Protein AF-A0A2V6PJ12-F1 (afdb_monomer)

pLDDT: mean 79.49, std 18.68, range [36.56, 96.94]

Sequence (134 aa):
MRRIARTAQVRLIIVVAAGACISTSRAGAASGLEKIEHIVVIYAENRSFDHLYGLFPGANGIARATIEQKTQVDHDGKPFRALPPVWKPGTREPDPRFPRELANGPFRLDAPPINLTPSMQIRNLVHRYYQNRE

Solvent-accessible surface area (backbone atoms only — not comparable to full-atom values): 9524 Å² total; per-residue (Å²): 135,91,82,87,89,86,83,88,79,85,82,85,78,85,79,82,79,77,77,76,82,75,77,74,76,73,75,69,75,72,83,61,73,82,68,60,91,74,87,85,85,84,85,72,78,98,60,52,68,55,78,80,39,14,83,43,91,90,49,95,19,62,87,72,54,52,70,73,79,40,48,52,57,48,98,87,67,49,70,47,88,39,40,77,64,60,56,35,88,97,54,94,45,70,32,86,71,48,68,76,70,38,68,52,45,89,80,62,57,66,35,85,93,41,57,45,58,95,84,60,87,67,93,66,90,69,93,49,67,90,77,68,67,127

Radius of gyration: 38.72 Å; Cα contacts (8 Å, |Δi|>4): 87; chains: 1; bounding box: 71×37×130 Å

Mean predicted aligned error: 13.86 Å

Foldseek 3Di:
DDDDDDDDDDDDDDDPPPPPPPPPPPPPDDDPPVVPPDDDDDDDPPQDCQNPCQPPPPDCHPVVDDPVRFFDADPVRHTDQFDCAFDDPPDPHGDPLDDRGHHRGDDDCCDPPNNDDPPDDDPDDDPPVVVPDD

Structure (mmCIF, N/CA/C/O backbone):
data_AF-A0A2V6PJ12-F1
#
_entry.id   AF-A0A2V6PJ12-F1
#
loop_
_atom_site.group_PDB
_atom_site.id
_atom_site.type_symbol
_atom_site.label_atom_id
_atom_site.label_alt_id
_atom_site.label_comp_id
_atom_site.label_asym_id
_atom_site.label_entity_id
_atom_site.label_seq_id
_atom_site.pdbx_PDB_ins_code
_atom_site.Cartn_x
_atom_site.Cartn_y
_atom_site.Cartn_z
_atom_site.occupancy
_atom_site.B_iso_or_equiv
_atom_site.auth_seq_id
_atom_site.auth_comp_id
_atom_site.auth_asym_id
_atom_site.auth_atom_id
_atom_site.pdbx_PDB_model_num
ATOM 1 N N . MET A 1 1 ? -50.500 15.225 107.449 1.00 39.56 1 MET A N 1
ATOM 2 C CA . MET A 1 1 ? -50.410 13.797 107.061 1.00 39.56 1 MET A CA 1
ATOM 3 C C . MET A 1 1 ? -51.469 13.500 105.996 1.00 39.56 1 MET A C 1
ATOM 5 O O . MET A 1 1 ? -52.617 13.793 106.284 1.00 39.56 1 MET A O 1
ATOM 9 N N . ARG A 1 2 ? -51.080 12.882 104.852 1.00 36.56 2 ARG A N 1
ATOM 10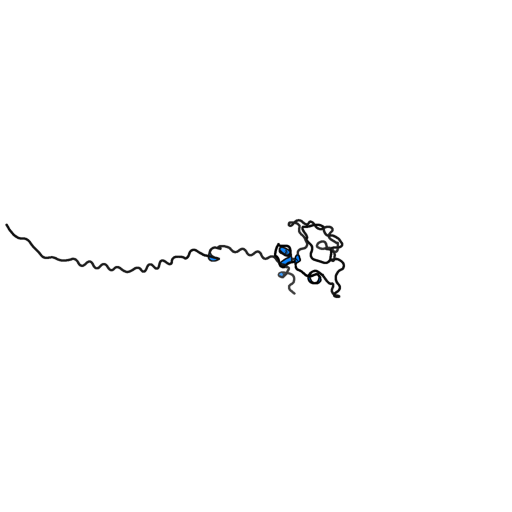 C CA . ARG A 1 2 ? -51.918 12.216 103.799 1.00 36.56 2 ARG A CA 1
ATOM 11 C C . ARG A 1 2 ? -52.832 13.146 102.954 1.00 36.56 2 ARG A C 1
ATOM 13 O O . ARG A 1 2 ? -53.497 13.976 103.538 1.00 36.56 2 ARG A O 1
ATOM 20 N N . ARG A 1 3 ? -52.988 13.097 101.614 1.00 41.66 3 ARG A N 1
ATOM 21 C CA . ARG A 1 3 ? -52.589 12.283 100.421 1.00 41.66 3 ARG A CA 1
ATOM 22 C C . ARG A 1 3 ? -52.837 13.201 99.185 1.00 41.66 3 ARG A C 1
ATOM 24 O O . ARG A 1 3 ? -53.852 13.879 99.182 1.00 41.66 3 ARG A O 1
ATOM 31 N N . ILE A 1 4 ? -51.885 13.500 98.293 1.00 47.06 4 ILE A N 1
ATOM 32 C CA . ILE A 1 4 ? -51.489 12.859 97.008 1.00 47.06 4 ILE A CA 1
ATOM 33 C C . ILE A 1 4 ? -52.612 12.595 95.968 1.00 47.06 4 ILE A C 1
ATOM 35 O O . ILE A 1 4 ? -53.478 11.763 96.217 1.00 47.06 4 ILE A O 1
ATOM 39 N N . ALA A 1 5 ? -52.384 13.168 94.761 1.00 45.22 5 ALA A N 1
ATOM 40 C CA . ALA A 1 5 ? -52.720 12.709 93.390 1.00 45.22 5 ALA A CA 1
ATOM 41 C C . ALA A 1 5 ? -54.156 12.903 92.855 1.00 45.22 5 ALA A C 1
ATOM 43 O O . ALA A 1 5 ? -55.106 12.698 93.585 1.00 45.22 5 ALA A O 1
ATOM 44 N N . ARG A 1 6 ? -54.422 13.178 91.566 1.00 48.09 6 ARG A N 1
ATOM 45 C CA . ARG A 1 6 ? -53.645 13.198 90.303 1.00 48.09 6 ARG A CA 1
ATOM 46 C C . ARG A 1 6 ? -54.579 13.802 89.238 1.00 48.09 6 ARG A C 1
ATOM 48 O O . ARG A 1 6 ? -55.720 13.362 89.150 1.00 48.09 6 ARG A O 1
ATOM 55 N N . THR A 1 7 ? -54.085 14.653 88.348 1.00 42.00 7 THR A N 1
ATOM 56 C CA . THR A 1 7 ? -54.711 14.846 87.028 1.00 42.00 7 THR A CA 1
ATOM 57 C C . THR A 1 7 ? -53.617 14.812 85.977 1.00 42.00 7 THR A C 1
ATOM 59 O O . THR A 1 7 ? -52.773 15.698 85.880 1.00 42.00 7 THR A O 1
ATOM 62 N N . ALA A 1 8 ? -53.586 13.697 85.254 1.00 47.84 8 ALA A N 1
ATOM 63 C CA . ALA A 1 8 ? -52.693 13.459 84.140 1.00 47.84 8 ALA A CA 1
ATOM 64 C C . ALA A 1 8 ? -53.197 14.243 82.925 1.00 47.84 8 ALA A C 1
ATOM 66 O O . ALA A 1 8 ? -54.349 14.088 82.528 1.00 47.84 8 ALA A O 1
ATOM 67 N N . GLN A 1 9 ? -52.329 15.039 82.308 1.00 43.00 9 GLN A N 1
ATOM 68 C CA . GLN A 1 9 ? -52.510 15.448 80.921 1.00 43.00 9 GLN A CA 1
ATOM 69 C C . GLN A 1 9 ? -51.324 14.931 80.117 1.00 43.00 9 GLN A C 1
ATOM 71 O O . GLN A 1 9 ? -50.193 15.397 80.239 1.00 43.00 9 GLN A O 1
ATOM 76 N N . VAL A 1 10 ? -51.607 13.889 79.341 1.00 42.91 10 VAL A N 1
ATOM 77 C CA . VAL A 1 10 ? -50.704 13.296 78.362 1.00 42.91 10 VAL A CA 1
ATOM 78 C C . VAL A 1 10 ? -50.612 14.263 77.183 1.00 42.91 10 VAL A C 1
ATOM 80 O O . VAL A 1 10 ? -51.625 14.625 76.590 1.00 42.91 10 VAL A O 1
ATOM 83 N N . ARG A 1 11 ? -49.395 14.707 76.861 1.00 49.31 11 ARG A N 1
ATOM 84 C CA . ARG A 1 11 ? -49.109 15.511 75.669 1.00 49.31 11 ARG A CA 1
ATOM 85 C C . ARG A 1 11 ? -49.078 14.592 74.449 1.00 49.31 11 ARG A C 1
ATOM 87 O O . ARG A 1 11 ? -48.237 13.700 74.375 1.00 49.31 11 ARG A O 1
ATOM 94 N N . LEU A 1 12 ? -49.979 14.826 73.502 1.00 39.53 12 LEU A N 1
ATOM 95 C CA . LEU A 1 12 ? -49.969 14.190 72.189 1.00 39.53 12 LEU A CA 1
ATOM 96 C C . LEU A 1 12 ? -48.930 14.902 71.307 1.00 39.53 12 LEU A C 1
ATOM 98 O O . LEU A 1 12 ? -49.156 16.024 70.864 1.00 39.53 12 LEU A O 1
ATOM 102 N N . ILE A 1 13 ? -47.780 14.266 71.084 1.00 51.16 13 ILE A N 1
ATOM 103 C CA . ILE A 1 13 ? -46.802 14.692 70.075 1.00 51.16 13 ILE A CA 1
ATOM 104 C C . ILE A 1 13 ? -47.137 13.936 68.788 1.00 51.16 13 ILE A C 1
ATOM 106 O O . ILE A 1 13 ? -46.917 12.731 68.697 1.00 51.16 13 ILE A O 1
ATOM 110 N N . ILE A 1 14 ? -47.688 14.640 67.799 1.00 47.69 14 ILE A N 1
ATOM 111 C CA . ILE A 1 14 ? -47.862 14.120 66.440 1.00 47.69 14 ILE A CA 1
ATOM 112 C C . ILE A 1 14 ? -46.529 14.318 65.712 1.00 47.69 14 ILE A C 1
ATOM 114 O O . ILE A 1 14 ? -46.181 15.432 65.329 1.00 47.69 14 ILE A O 1
ATOM 118 N N . VAL A 1 15 ? -45.768 13.238 65.541 1.00 50.22 15 VAL A N 1
ATOM 119 C CA . VAL A 1 15 ? -44.613 13.206 64.637 1.00 50.22 15 VAL A CA 1
ATOM 120 C C . VAL A 1 15 ? -45.140 12.883 63.241 1.00 50.22 15 VAL A C 1
ATOM 122 O O . VAL A 1 15 ? -45.472 11.738 62.944 1.00 50.22 15 VAL A O 1
ATOM 125 N N . VAL A 1 16 ? -45.240 13.897 62.380 1.00 48.47 16 VAL A N 1
ATOM 126 C CA . VAL A 1 16 ? -45.446 13.695 60.940 1.00 48.47 16 VAL A CA 1
ATOM 127 C C . VAL A 1 16 ? -44.106 13.255 60.356 1.00 48.47 16 VAL A C 1
ATOM 129 O O . VAL A 1 16 ? -43.263 14.077 60.005 1.00 48.47 16 VAL A O 1
ATOM 132 N N . ALA A 1 17 ? -43.880 11.944 60.290 1.00 48.06 17 ALA A N 1
ATOM 133 C CA . ALA A 1 17 ? -42.800 11.380 59.494 1.00 48.06 17 ALA A CA 1
ATOM 134 C C . ALA A 1 17 ? -43.200 11.486 58.015 1.00 48.06 17 ALA A C 1
ATOM 136 O O . ALA A 1 17 ? -43.790 10.570 57.445 1.00 48.06 17 ALA A O 1
ATOM 137 N N . ALA A 1 18 ? -42.926 12.639 57.404 1.00 52.88 18 ALA A N 1
ATOM 138 C CA . ALA A 1 18 ? -42.939 12.769 55.956 1.00 52.88 18 ALA A CA 1
ATOM 139 C C . ALA A 1 18 ? -41.853 11.834 55.412 1.00 52.88 18 ALA A C 1
ATOM 141 O O . ALA A 1 18 ? -40.659 12.123 55.503 1.00 52.88 18 ALA A O 1
ATOM 142 N N . GLY A 1 19 ? -42.282 10.670 54.925 1.00 50.00 19 GLY A N 1
ATOM 143 C CA . GLY A 1 19 ? -41.439 9.710 54.234 1.00 50.00 19 GLY A CA 1
ATOM 144 C C . GLY A 1 19 ? -40.824 10.372 53.011 1.00 50.00 19 GLY A C 1
ATOM 145 O O . GLY A 1 19 ? -41.428 10.419 51.944 1.00 50.00 19 GLY A O 1
ATOM 146 N N . ALA A 1 20 ? -39.613 10.895 53.175 1.00 50.56 20 ALA A N 1
ATOM 147 C CA . ALA A 1 20 ? -38.741 11.201 52.066 1.00 50.56 20 ALA A CA 1
ATOM 148 C C . ALA A 1 20 ? -38.374 9.862 51.418 1.00 50.56 20 ALA A C 1
ATOM 150 O O . ALA A 1 20 ? -37.482 9.151 51.881 1.00 50.56 20 ALA A O 1
ATOM 151 N N . CYS A 1 21 ? -39.083 9.500 50.351 1.00 47.00 21 CYS A N 1
ATOM 152 C CA . CYS A 1 21 ? -38.588 8.540 49.379 1.00 47.00 21 CYS A CA 1
ATOM 153 C C . CYS A 1 21 ? -37.350 9.165 48.727 1.00 47.00 21 CYS A C 1
ATOM 155 O O . CYS A 1 21 ? -37.429 9.790 47.672 1.00 47.00 21 CYS A O 1
ATOM 157 N N . ILE A 1 22 ? -36.198 9.049 49.390 1.00 55.19 22 ILE A N 1
ATOM 158 C CA . ILE A 1 22 ? -34.907 9.3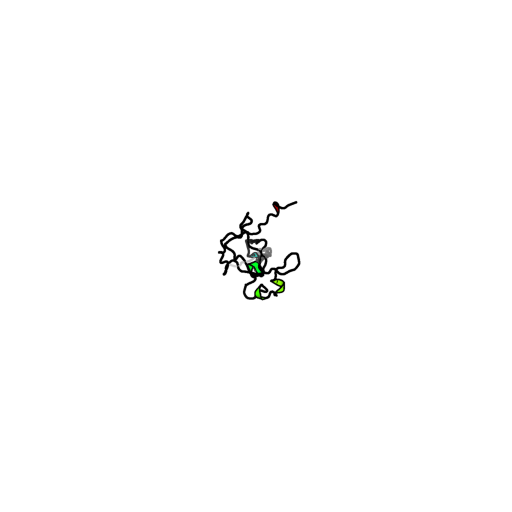13 48.771 1.00 55.19 22 ILE A CA 1
ATOM 159 C C . ILE A 1 22 ? -34.693 8.154 47.804 1.00 55.19 22 ILE A C 1
ATOM 161 O O . ILE A 1 22 ? -34.130 7.115 48.152 1.00 55.19 22 ILE A O 1
ATOM 165 N N . SER A 1 23 ? -35.184 8.325 46.580 1.00 56.41 23 SER A N 1
ATOM 166 C CA . SER A 1 23 ? -34.717 7.566 45.432 1.00 56.41 23 SER A CA 1
ATOM 167 C C . SER A 1 23 ? -33.244 7.911 45.262 1.00 56.41 23 SER A C 1
ATOM 169 O O . SER A 1 23 ? -32.886 8.856 44.565 1.00 56.41 23 SER A O 1
ATOM 171 N N . THR A 1 24 ? -32.378 7.183 45.964 1.00 54.59 24 THR A N 1
ATOM 172 C CA . THR A 1 24 ? -30.961 7.155 45.631 1.00 54.59 24 THR A CA 1
ATOM 173 C C . THR A 1 24 ? -30.877 6.474 44.274 1.00 54.59 24 THR A C 1
ATOM 175 O O . THR A 1 24 ? -30.857 5.250 44.161 1.00 54.59 24 THR A O 1
ATOM 178 N N . SER A 1 25 ? -30.897 7.271 43.208 1.00 61.41 25 SER A N 1
ATOM 179 C CA . SER A 1 25 ? -30.419 6.830 41.910 1.00 61.41 25 SER A CA 1
ATOM 180 C C . SER A 1 25 ? -28.967 6.435 42.133 1.00 61.41 25 SER A C 1
ATOM 182 O O . SER A 1 25 ? -28.069 7.272 42.209 1.00 61.41 25 SER A O 1
ATOM 184 N N . ARG A 1 26 ? -28.740 5.137 42.340 1.00 58.94 26 ARG A N 1
ATOM 185 C CA . ARG A 1 26 ? -27.408 4.558 42.327 1.00 58.94 26 ARG A CA 1
ATOM 186 C C . ARG A 1 26 ? -26.924 4.785 40.908 1.00 58.94 26 ARG A C 1
ATOM 188 O O . ARG A 1 26 ? -27.344 4.070 40.004 1.00 58.94 26 ARG A O 1
ATOM 195 N N . ALA A 1 27 ? -26.146 5.847 40.710 1.00 64.38 27 ALA A N 1
ATOM 196 C CA . ALA A 1 27 ? -25.441 6.080 39.468 1.00 64.38 27 ALA A CA 1
ATOM 197 C C . ALA A 1 27 ? -24.653 4.797 39.209 1.00 64.38 27 ALA A C 1
ATOM 199 O O . ALA A 1 27 ? -23.716 4.477 39.946 1.00 64.38 27 ALA A O 1
ATOM 200 N N . GLY A 1 28 ? -25.138 3.986 38.267 1.00 65.62 28 GLY A N 1
ATOM 201 C CA . GLY A 1 28 ? -24.429 2.795 37.839 1.00 65.62 28 GLY A CA 1
ATOM 202 C C . GLY A 1 28 ? -23.035 3.252 37.455 1.00 65.62 28 GLY A C 1
ATOM 203 O O . GLY A 1 28 ? -22.899 4.237 36.727 1.00 65.62 28 GLY A O 1
ATOM 204 N N . ALA A 1 29 ? -22.010 2.610 38.017 1.00 70.38 29 ALA A N 1
ATOM 205 C CA . ALA A 1 29 ? -20.650 2.871 37.590 1.00 70.38 29 ALA A CA 1
ATOM 206 C C . ALA A 1 29 ? -20.642 2.728 36.071 1.00 70.38 29 ALA A C 1
ATOM 208 O O . ALA A 1 29 ? -21.037 1.675 35.569 1.00 70.38 29 ALA A O 1
ATOM 209 N N . ALA A 1 30 ? -20.256 3.801 35.381 1.00 74.25 30 ALA A N 1
ATOM 210 C CA . ALA A 1 30 ? -20.065 3.809 33.943 1.00 74.25 30 ALA A CA 1
ATOM 211 C C . ALA A 1 30 ? -19.395 2.484 33.543 1.00 74.25 30 ALA A C 1
ATOM 213 O O . ALA A 1 30 ? -18.341 2.138 34.075 1.00 74.25 30 ALA A O 1
ATOM 214 N N . SER A 1 31 ? -20.034 1.693 32.696 1.00 80.94 31 SER A N 1
ATOM 215 C CA . SER A 1 31 ? -19.622 0.366 32.255 1.00 80.94 31 SER A CA 1
ATOM 216 C C . SER A 1 31 ? -19.636 0.308 30.726 1.00 80.94 31 SER A C 1
ATOM 218 O O . SER A 1 31 ? -20.469 -0.365 30.128 1.00 80.94 31 SER A 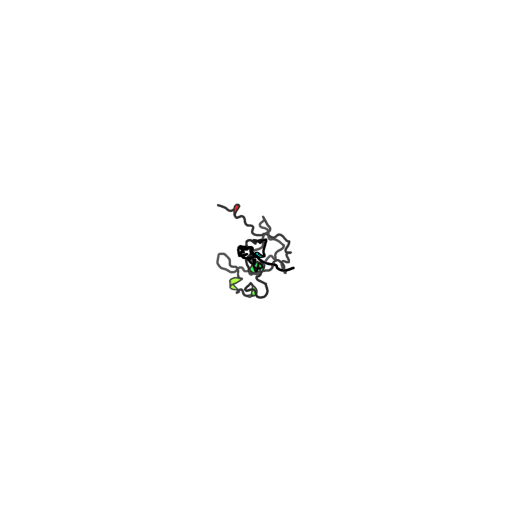O 1
ATOM 220 N N . GLY A 1 32 ? -18.700 1.006 30.079 1.00 86.19 32 GLY A N 1
ATOM 221 C CA . GLY A 1 32 ? -18.620 0.999 28.619 1.00 86.19 32 GLY A CA 1
ATOM 222 C C . GLY A 1 32 ? -18.103 2.305 28.034 1.00 86.19 32 GLY A C 1
ATOM 223 O O . GLY A 1 32 ? -17.165 2.906 28.564 1.00 86.19 32 GLY A O 1
ATOM 224 N N . LEU A 1 33 ? -18.712 2.715 26.919 1.00 88.56 33 LEU A N 1
ATOM 225 C CA . LEU A 1 33 ? -18.352 3.906 26.144 1.00 88.56 33 LEU A CA 1
ATOM 226 C C . LEU A 1 33 ? -18.542 5.211 26.924 1.00 88.56 33 LEU A C 1
ATOM 228 O O . LEU A 1 33 ? -17.843 6.180 26.666 1.00 88.56 33 LEU A O 1
ATOM 232 N N . GLU A 1 34 ? -19.427 5.225 27.913 1.00 89.75 34 GLU A N 1
ATOM 233 C CA . GLU A 1 34 ? -19.684 6.344 28.820 1.00 89.75 34 GLU A CA 1
ATOM 234 C C . GLU A 1 34 ? -18.468 6.753 29.674 1.00 89.75 34 GLU A C 1
ATOM 236 O O . GLU A 1 34 ? -18.481 7.822 30.276 1.00 89.75 34 GLU A O 1
ATOM 241 N N . LYS A 1 35 ? -17.407 5.928 29.725 1.00 93.56 35 LYS A N 1
ATOM 242 C CA . LYS A 1 35 ? -16.112 6.299 30.326 1.00 93.56 35 LYS A CA 1
ATOM 243 C C . LYS A 1 35 ? -15.219 7.120 29.391 1.00 93.56 35 LYS A C 1
ATOM 245 O O . LYS A 1 35 ? -14.198 7.633 29.836 1.00 93.56 35 LYS A O 1
ATOM 250 N N . ILE A 1 36 ? -15.525 7.161 28.096 1.00 92.06 36 ILE A N 1
ATOM 251 C CA . ILE A 1 36 ? -14.691 7.825 27.096 1.00 92.06 36 ILE A CA 1
ATOM 252 C C . ILE A 1 36 ? -15.099 9.296 27.018 1.00 92.06 36 ILE A C 1
ATOM 254 O O . ILE A 1 36 ? -16.148 9.629 26.476 1.00 92.06 36 ILE A O 1
ATOM 258 N N . GLU A 1 37 ? -14.250 10.181 27.538 1.00 95.19 37 GLU A N 1
ATOM 259 C CA . GLU A 1 37 ? -14.483 11.633 27.508 1.00 95.19 37 GLU A CA 1
ATOM 260 C C . GLU A 1 37 ? -14.217 12.241 26.121 1.00 95.19 37 GLU A C 1
ATOM 262 O O . GLU A 1 37 ? -14.871 13.202 25.711 1.00 95.19 37 GLU A O 1
ATOM 267 N N . HIS A 1 38 ? -13.270 11.664 25.370 1.00 96.81 38 HIS A N 1
ATOM 268 C CA . HIS A 1 38 ? -12.837 12.173 24.072 1.00 96.81 38 HIS A CA 1
ATOM 269 C C . HIS A 1 38 ? -12.632 11.047 23.063 1.00 96.81 38 HIS A C 1
ATOM 271 O O . HIS A 1 38 ? -11.906 10.086 23.317 1.00 96.81 38 HIS A O 1
ATOM 277 N N . ILE A 1 39 ? -13.218 11.211 21.879 1.00 93.56 39 ILE A N 1
ATOM 278 C CA . ILE A 1 39 ? -12.966 10.354 20.722 1.00 93.56 39 ILE A CA 1
ATOM 279 C C . ILE A 1 39 ? -12.225 11.190 19.685 1.00 93.56 39 ILE A C 1
ATOM 281 O O . ILE A 1 39 ? -12.763 12.163 19.159 1.00 93.56 39 ILE A O 1
ATOM 285 N N . VAL A 1 40 ? -10.991 10.795 19.377 1.00 95.56 40 VAL A N 1
ATOM 286 C CA . VAL A 1 40 ? -10.212 11.377 18.281 1.00 95.56 40 VAL A CA 1
ATOM 287 C C . VAL A 1 40 ? -10.292 10.430 17.093 1.00 95.56 40 VAL A C 1
ATOM 289 O O . VAL A 1 40 ? -9.817 9.298 17.160 1.00 95.56 40 VAL A O 1
ATOM 292 N N . VAL A 1 41 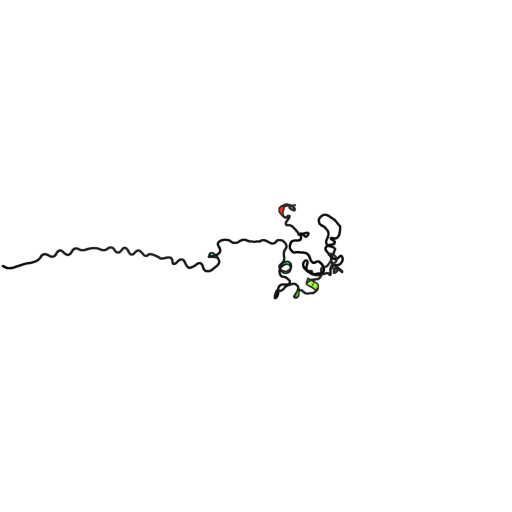? -10.894 10.894 15.999 1.00 92.69 41 VAL A N 1
ATOM 293 C CA . VAL A 1 41 ? -10.991 10.123 14.756 1.00 92.69 41 VAL A CA 1
ATOM 294 C C . VAL A 1 41 ?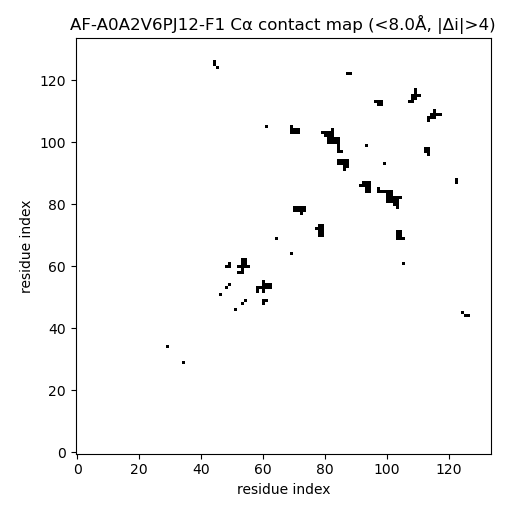 -9.872 10.554 13.816 1.00 92.69 41 VAL A C 1
ATOM 296 O O . VAL A 1 41 ? -9.845 11.691 13.351 1.00 92.69 41 VAL A O 1
ATOM 299 N N . ILE A 1 42 ? -8.955 9.634 13.518 1.00 89.12 42 ILE A N 1
ATOM 300 C CA . ILE A 1 42 ? -7.913 9.831 12.507 1.00 89.12 42 ILE A CA 1
ATOM 301 C C . ILE A 1 42 ? -8.413 9.230 11.196 1.00 89.12 42 ILE A C 1
ATOM 303 O O . ILE A 1 42 ? -8.528 8.013 11.064 1.00 89.12 42 ILE A O 1
ATOM 307 N N . TYR A 1 43 ? -8.709 10.088 10.223 1.00 85.69 43 TYR A N 1
ATOM 308 C CA . TYR A 1 43 ? -9.157 9.663 8.901 1.00 85.69 43 TYR A CA 1
ATOM 309 C C . TYR A 1 43 ? -7.973 9.557 7.931 1.00 85.69 43 TYR A C 1
ATOM 311 O O . TYR A 1 43 ? -7.396 10.567 7.530 1.00 85.69 43 TYR A O 1
ATOM 319 N N . ALA A 1 44 ? -7.608 8.327 7.556 1.00 84.38 44 ALA A N 1
ATOM 320 C CA . ALA A 1 44 ? -6.552 8.054 6.584 1.00 84.38 44 ALA A CA 1
ATOM 321 C C . ALA A 1 44 ? -7.142 7.884 5.175 1.00 84.38 44 ALA A C 1
ATOM 323 O O . ALA A 1 44 ? -7.795 6.888 4.867 1.00 84.38 44 ALA A O 1
ATOM 324 N N . GLU A 1 45 ? -6.894 8.853 4.301 1.00 81.31 45 GLU A N 1
ATOM 325 C CA . GLU A 1 45 ? -7.434 8.853 2.944 1.00 81.31 45 GLU A CA 1
ATOM 326 C C . GLU A 1 45 ? -6.685 7.887 2.002 1.00 81.31 45 GLU A C 1
ATOM 328 O O . GLU A 1 45 ? -5.460 7.729 2.068 1.00 81.31 45 GLU A O 1
ATOM 333 N N . ASN A 1 46 ? -7.431 7.242 1.095 1.00 83.31 46 ASN A N 1
ATOM 334 C CA . ASN A 1 46 ? -6.920 6.320 0.070 1.00 83.31 46 ASN A CA 1
ATOM 335 C C . ASN A 1 46 ? -6.015 5.206 0.628 1.00 83.31 46 ASN A C 1
ATOM 337 O O . ASN A 1 46 ? -5.110 4.727 -0.059 1.00 83.31 46 ASN A O 1
ATOM 341 N N . ARG A 1 47 ? -6.234 4.794 1.880 1.00 86.19 47 ARG A N 1
ATOM 342 C CA . ARG A 1 47 ? -5.557 3.648 2.490 1.00 86.19 47 ARG A CA 1
ATOM 343 C C . ARG A 1 47 ? -6.538 2.491 2.607 1.00 86.19 47 ARG A C 1
ATOM 345 O O . ARG A 1 47 ? -7.438 2.517 3.438 1.00 86.19 4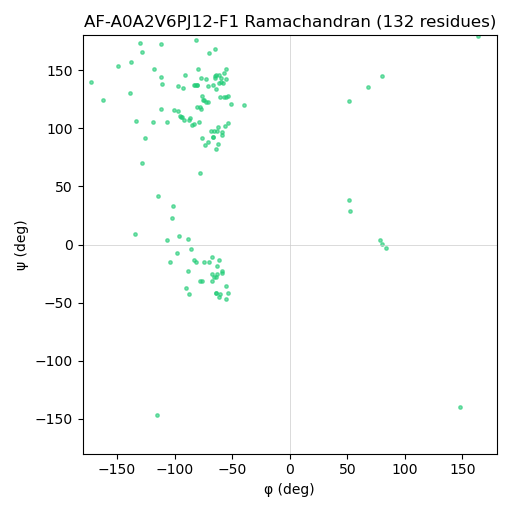7 ARG A O 1
ATOM 352 N N . SER A 1 48 ? -6.381 1.487 1.743 1.00 87.75 48 SER A N 1
ATOM 353 C CA . SER A 1 48 ? -7.117 0.228 1.874 1.00 87.75 48 SER A CA 1
ATOM 354 C C . SER A 1 48 ? -6.607 -0.569 3.078 1.00 87.75 48 SER A C 1
ATOM 356 O O . SER A 1 48 ? -5.507 -0.324 3.581 1.00 87.75 48 SER A O 1
ATOM 358 N N . PHE A 1 49 ? -7.381 -1.568 3.510 1.00 92.06 49 PHE A N 1
ATOM 359 C CA . PHE A 1 49 ? -6.941 -2.491 4.555 1.00 92.06 49 PHE A CA 1
ATOM 360 C C . PHE A 1 49 ? -5.610 -3.163 4.189 1.00 92.06 49 PHE A C 1
ATOM 362 O O . PHE A 1 49 ? -4.686 -3.144 4.994 1.00 92.06 49 PHE A O 1
ATOM 369 N N . ASP A 1 50 ? -5.463 -3.669 2.959 1.00 92.31 50 ASP A N 1
ATOM 370 C CA . ASP A 1 50 ? -4.233 -4.346 2.528 1.00 92.31 50 ASP A CA 1
ATOM 371 C C . ASP A 1 50 ? -3.007 -3.434 2.464 1.00 92.31 50 ASP A C 1
ATOM 373 O O . ASP A 1 50 ? -1.891 -3.905 2.682 1.00 92.31 50 ASP A O 1
ATOM 377 N N . HIS A 1 51 ? -3.199 -2.130 2.231 1.00 88.56 51 HIS A N 1
ATOM 378 C CA . HIS A 1 51 ? -2.111 -1.153 2.298 1.00 88.56 51 HIS A CA 1
ATOM 379 C C . HIS A 1 51 ? -1.508 -1.110 3.707 1.00 88.56 51 HIS A C 1
ATOM 381 O O . HIS A 1 51 ? -0.290 -1.081 3.855 1.00 88.56 51 HIS A O 1
ATOM 387 N N . LEU A 1 52 ? -2.355 -1.091 4.741 1.00 89.69 52 LEU A N 1
ATOM 388 C CA . LEU A 1 52 ? -1.926 -0.910 6.131 1.00 89.69 52 LEU A CA 1
ATOM 389 C C . LEU A 1 52 ? -1.614 -2.235 6.837 1.00 89.69 52 LEU A C 1
ATOM 391 O O . LEU A 1 52 ? -0.682 -2.312 7.632 1.00 89.69 52 LEU A O 1
ATOM 395 N N . TYR A 1 53 ? -2.394 -3.274 6.547 1.00 92.81 53 TYR A N 1
ATOM 396 C CA . TYR A 1 53 ? -2.432 -4.518 7.314 1.00 92.81 53 TYR A CA 1
ATOM 397 C C . TYR A 1 53 ? -2.395 -5.777 6.442 1.00 92.81 53 TYR A C 1
ATOM 399 O O . TYR A 1 53 ? -2.538 -6.880 6.963 1.00 92.81 53 TYR A O 1
ATOM 407 N N . GLY A 1 54 ? -2.157 -5.665 5.131 1.00 93.31 54 GLY A N 1
ATOM 408 C CA . GLY A 1 54 ? -2.195 -6.816 4.218 1.00 93.31 54 GLY A CA 1
ATOM 409 C C . GLY A 1 54 ? -1.148 -7.898 4.505 1.00 93.31 54 GLY A C 1
ATOM 410 O O . GLY A 1 54 ? -1.304 -9.035 4.062 1.00 93.31 54 GLY A O 1
ATOM 411 N N . LEU A 1 55 ? -0.097 -7.559 5.257 1.00 93.00 55 LEU A N 1
ATOM 412 C CA . LEU A 1 55 ? 0.946 -8.481 5.725 1.00 93.00 55 LEU A CA 1
ATOM 413 C C . LEU A 1 55 ? 0.839 -8.809 7.222 1.00 93.00 55 LEU A C 1
ATOM 415 O O . LEU A 1 55 ? 1.709 -9.490 7.762 1.00 93.00 55 LEU A O 1
ATOM 419 N N . PHE A 1 56 ? -0.190 -8.314 7.909 1.00 94.75 56 PHE A N 1
ATOM 420 C CA . PHE A 1 56 ? -0.368 -8.579 9.330 1.00 94.75 56 PHE A CA 1
ATOM 421 C C . PHE A 1 56 ? -0.673 -10.074 9.562 1.00 94.75 56 PHE A C 1
ATOM 423 O O . PHE A 1 56 ? -1.475 -10.653 8.820 1.00 94.75 56 PHE A O 1
ATOM 430 N N . PRO A 1 57 ? -0.070 -10.729 10.575 1.00 94.19 57 PRO A N 1
ATOM 431 C CA . PRO A 1 57 ? -0.332 -12.138 10.858 1.00 94.19 57 PRO A CA 1
ATOM 432 C C . PRO A 1 57 ? -1.824 -12.422 11.079 1.00 94.19 57 PRO A C 1
ATOM 434 O O . PRO A 1 57 ? -2.477 -11.783 11.898 1.00 94.19 57 PRO A O 1
ATOM 437 N N . GLY A 1 58 ? -2.369 -13.393 10.343 1.00 92.94 58 GLY A N 1
ATOM 438 C CA . GLY A 1 58 ? -3.788 -13.764 10.419 1.00 92.94 58 GLY A CA 1
ATOM 439 C C . GLY A 1 58 ? -4.735 -12.902 9.574 1.00 92.94 58 GLY A C 1
ATOM 440 O O . GLY A 1 58 ? -5.920 -13.221 9.495 1.00 92.94 58 GLY A O 1
ATOM 441 N N . ALA A 1 59 ? -4.243 -11.859 8.898 1.00 94.00 59 ALA A N 1
ATOM 442 C CA . ALA A 1 59 ? -5.058 -11.075 7.979 1.00 94.00 59 ALA A CA 1
ATOM 443 C C . ALA A 1 59 ? -5.514 -11.909 6.771 1.00 94.00 59 ALA A C 1
ATOM 445 O O . ALA A 1 59 ? -4.752 -12.696 6.199 1.00 94.00 59 ALA A O 1
ATOM 446 N N . ASN A 1 60 ? -6.743 -11.663 6.308 1.00 93.75 60 ASN A N 1
ATOM 447 C CA . ASN A 1 60 ? -7.157 -12.059 4.964 1.00 93.75 60 ASN A CA 1
ATOM 448 C C . ASN A 1 60 ? -6.604 -11.073 3.925 1.00 93.75 60 ASN A C 1
ATOM 450 O O . ASN A 1 60 ? -7.371 -10.361 3.287 1.00 93.75 60 ASN A O 1
ATOM 454 N N . GLY A 1 61 ? -5.274 -10.983 3.848 1.00 91.44 61 GLY A N 1
ATOM 455 C CA . GLY A 1 61 ? -4.579 -9.973 3.055 1.00 91.44 61 GLY A CA 1
ATOM 456 C C . GLY A 1 61 ? -3.769 -10.535 1.892 1.00 91.44 61 GLY A C 1
ATOM 457 O O . GLY A 1 61 ? -4.098 -11.570 1.309 1.00 91.44 61 GLY A O 1
ATOM 458 N N . ILE A 1 62 ? -2.649 -9.879 1.582 1.00 93.06 62 ILE A N 1
ATOM 459 C CA . ILE A 1 62 ? -1.814 -10.135 0.395 1.00 93.06 62 ILE A CA 1
ATOM 460 C C . ILE A 1 62 ? -1.368 -11.603 0.302 1.00 93.06 62 ILE A C 1
ATOM 462 O O . ILE A 1 62 ? -1.305 -12.168 -0.792 1.00 93.06 62 ILE A O 1
ATOM 466 N N . ALA A 1 63 ? -1.086 -12.254 1.432 1.00 92.06 63 ALA A N 1
ATOM 467 C CA . ALA A 1 63 ? -0.688 -13.662 1.454 1.00 92.06 63 ALA A CA 1
ATOM 468 C C . ALA A 1 63 ? -1.792 -14.614 0.949 1.00 92.06 63 ALA A C 1
ATOM 470 O O . ALA A 1 63 ? -1.477 -15.669 0.405 1.00 92.06 63 ALA A O 1
ATOM 471 N N . ARG A 1 64 ? -3.071 -14.237 1.088 1.00 93.75 64 ARG A N 1
ATOM 472 C CA . ARG A 1 64 ? -4.233 -15.040 0.668 1.00 93.75 64 ARG A CA 1
ATOM 473 C C . ARG A 1 64 ? -4.796 -14.640 -0.696 1.00 93.75 64 ARG A C 1
ATOM 475 O O . ARG A 1 64 ? -5.663 -15.340 -1.208 1.00 93.75 64 ARG A O 1
ATOM 482 N N . ALA A 1 65 ? -4.306 -13.551 -1.285 1.00 93.69 65 ALA A N 1
ATOM 483 C CA . ALA A 1 65 ? -4.727 -13.121 -2.611 1.00 93.69 65 ALA A CA 1
ATOM 484 C C . ALA A 1 65 ? -4.198 -14.063 -3.711 1.00 93.69 65 ALA A C 1
ATOM 486 O O . ALA A 1 65 ? -3.024 -14.460 -3.710 1.00 93.69 65 ALA A O 1
ATOM 487 N N . THR A 1 66 ? -5.086 -14.384 -4.652 1.00 95.75 66 THR A N 1
ATOM 488 C CA . THR A 1 66 ? -4.814 -15.163 -5.872 1.00 95.75 66 THR A CA 1
ATOM 489 C C . THR A 1 66 ? -3.849 -14.428 -6.806 1.00 95.75 66 THR A C 1
ATOM 491 O O . THR A 1 66 ? -3.554 -13.244 -6.615 1.00 95.75 66 THR A O 1
ATOM 494 N N . ILE A 1 67 ? -3.334 -15.125 -7.821 1.00 94.62 67 ILE A N 1
ATOM 495 C CA . ILE A 1 67 ? -2.457 -14.507 -8.826 1.00 94.62 67 ILE A CA 1
ATOM 496 C C . ILE A 1 67 ? -3.238 -13.445 -9.602 1.00 94.62 67 ILE A C 1
ATOM 498 O O . ILE A 1 67 ? -2.745 -12.337 -9.799 1.00 94.62 67 ILE A O 1
ATOM 502 N N . GLU A 1 68 ? -4.480 -13.744 -9.961 1.00 95.31 68 GLU A N 1
ATOM 503 C CA . GLU A 1 68 ? -5.378 -12.858 -10.693 1.00 95.31 68 GLU A CA 1
ATOM 504 C C . GLU A 1 68 ? -5.635 -11.565 -9.909 1.00 95.31 68 GLU A C 1
ATOM 506 O O . GLU A 1 68 ? -5.542 -10.479 -10.468 1.00 95.31 68 GLU A O 1
ATOM 511 N N . GLN A 1 69 ? -5.859 -11.656 -8.592 1.00 94.25 69 GLN A N 1
ATOM 512 C CA . GLN A 1 69 ? -6.055 -10.481 -7.728 1.00 94.25 69 GLN A CA 1
ATOM 513 C C . GLN A 1 69 ? -4.801 -9.609 -7.577 1.00 94.25 69 GLN A C 1
ATOM 515 O O . GLN A 1 69 ? -4.912 -8.424 -7.269 1.00 94.25 69 GLN A O 1
ATOM 520 N N . LYS A 1 70 ? -3.607 -10.186 -7.746 1.00 94.56 70 LYS A N 1
ATOM 521 C CA . LYS A 1 70 ? -2.328 -9.463 -7.658 1.00 94.56 70 LYS A CA 1
ATOM 522 C C . LYS A 1 70 ? -1.898 -8.867 -8.994 1.00 94.56 70 LYS A C 1
ATOM 524 O O . LYS A 1 70 ? -1.102 -7.932 -9.002 1.00 94.56 70 LYS A O 1
ATOM 529 N N . THR A 1 71 ? -2.390 -9.417 -10.099 1.00 96.19 71 THR A N 1
ATOM 530 C CA . THR A 1 71 ? -1.941 -9.077 -11.446 1.00 96.19 71 THR A CA 1
ATOM 531 C C . THR A 1 71 ? -2.604 -7.792 -11.917 1.00 96.19 71 THR A C 1
ATOM 533 O O . THR A 1 71 ? -3.820 -7.721 -12.071 1.00 96.19 71 THR A O 1
ATOM 536 N N . GLN A 1 72 ? -1.797 -6.774 -12.196 1.00 95.56 72 GLN A N 1
ATOM 537 C CA . GLN A 1 72 ? -2.259 -5.555 -12.850 1.00 95.56 72 GLN A CA 1
ATOM 538 C C . GLN A 1 72 ? -2.302 -5.765 -14.365 1.00 95.56 72 GLN A C 1
ATOM 540 O O . GLN A 1 72 ? -1.375 -6.339 -14.948 1.00 95.56 72 GLN A O 1
ATOM 545 N N . VAL A 1 73 ? -3.367 -5.279 -14.995 1.00 96.19 73 VAL A N 1
ATOM 546 C CA . VAL A 1 73 ? -3.588 -5.343 -16.443 1.00 96.19 73 VAL A CA 1
ATOM 547 C C . VAL A 1 73 ? -3.659 -3.936 -17.029 1.00 96.19 73 VAL A C 1
ATOM 549 O O . VAL A 1 73 ? -4.053 -2.996 -16.335 1.00 96.19 73 VAL A O 1
ATOM 552 N N . ASP A 1 74 ? -3.269 -3.796 -18.291 1.00 94.19 74 ASP A N 1
ATOM 553 C CA . ASP A 1 74 ? -3.419 -2.558 -19.054 1.00 94.19 74 ASP A CA 1
ATOM 554 C C . ASP A 1 74 ? -4.853 -2.428 -19.615 1.00 94.19 74 ASP A C 1
ATOM 556 O O . ASP A 1 74 ? -5.686 -3.328 -19.479 1.00 94.19 74 ASP A O 1
ATOM 560 N N . HIS A 1 75 ? -5.160 -1.306 -20.265 1.00 93.94 75 HIS A N 1
ATOM 561 C CA . HIS A 1 75 ? -6.467 -1.006 -20.858 1.00 93.94 75 HIS A CA 1
ATOM 562 C C . HIS A 1 75 ? -6.926 -2.023 -21.913 1.00 93.94 75 HIS A C 1
ATOM 564 O O . HIS A 1 75 ? -8.122 -2.143 -22.169 1.00 93.94 75 HIS A O 1
ATOM 570 N N . ASP A 1 76 ? -5.994 -2.758 -22.520 1.00 95.75 76 ASP A N 1
ATOM 571 C CA . ASP A 1 76 ? -6.272 -3.835 -23.472 1.00 95.75 76 ASP A CA 1
ATOM 572 C C . ASP A 1 76 ? -6.478 -5.208 -22.797 1.00 95.75 76 ASP A C 1
ATOM 574 O O . ASP A 1 76 ? -6.637 -6.221 -23.480 1.00 95.75 76 ASP A O 1
ATOM 578 N N . GLY A 1 77 ? -6.478 -5.248 -21.461 1.00 95.44 77 GLY A N 1
ATOM 579 C CA . GLY A 1 77 ? -6.660 -6.446 -20.647 1.00 95.44 77 GLY A CA 1
ATOM 580 C C . GLY A 1 77 ? -5.406 -7.310 -20.502 1.00 95.44 77 GLY A C 1
ATOM 581 O O . GLY A 1 77 ? -5.462 -8.342 -19.830 1.00 95.44 77 GLY A O 1
ATOM 582 N N . LYS A 1 78 ? -4.268 -6.929 -21.096 1.00 96.94 78 LYS A N 1
ATOM 583 C CA . LYS A 1 78 ? -3.035 -7.714 -20.978 1.00 96.94 78 LYS A CA 1
ATOM 584 C C . LYS A 1 78 ? -2.325 -7.428 -19.653 1.00 96.94 78 LYS A C 1
ATOM 586 O O . LYS A 1 78 ? -2.186 -6.266 -19.275 1.00 96.94 78 LYS A O 1
ATOM 591 N N . PRO A 1 79 ? -1.812 -8.458 -18.957 1.00 96.94 79 PRO A N 1
ATOM 592 C CA . PRO A 1 79 ? -0.970 -8.263 -17.784 1.00 96.94 79 PRO A CA 1
ATOM 593 C C . PRO A 1 79 ? 0.280 -7.438 -18.089 1.00 96.94 79 PRO A C 1
ATOM 595 O O . PRO A 1 79 ? 0.971 -7.679 -19.082 1.00 96.94 79 PRO A O 1
ATOM 598 N N . PHE A 1 80 ? 0.634 -6.526 -17.186 1.00 96.12 80 PHE A N 1
ATOM 599 C CA . PHE A 1 80 ? 1.927 -5.856 -17.257 1.00 96.12 80 PHE A CA 1
ATOM 600 C C . PHE A 1 80 ? 3.071 -6.859 -17.069 1.00 96.12 80 PHE A C 1
ATOM 602 O O . PHE A 1 80 ? 3.064 -7.650 -16.122 1.00 96.12 80 PHE A O 1
ATOM 609 N N . ARG A 1 81 ? 4.097 -6.781 -17.929 1.00 94.81 81 ARG A N 1
ATOM 610 C CA . ARG A 1 81 ? 5.356 -7.530 -17.743 1.00 94.81 81 ARG A CA 1
ATOM 611 C C . ARG A 1 81 ? 6.093 -7.069 -16.480 1.00 94.81 81 ARG A C 1
ATOM 613 O O . ARG A 1 81 ? 6.628 -7.883 -15.737 1.00 94.81 81 ARG A O 1
ATOM 620 N N . ALA A 1 82 ? 6.109 -5.759 -16.261 1.00 94.62 82 ALA A N 1
ATOM 621 C CA . ALA A 1 82 ? 6.644 -5.073 -15.093 1.00 94.62 82 ALA A CA 1
ATOM 622 C C . ALA A 1 82 ? 5.818 -3.801 -14.871 1.00 94.62 82 ALA A C 1
ATOM 624 O O . ALA A 1 82 ? 5.238 -3.269 -15.821 1.00 94.62 82 ALA A O 1
ATOM 625 N N . LEU A 1 83 ? 5.754 -3.322 -13.632 1.00 93.62 83 LEU A N 1
ATOM 626 C CA . LEU A 1 83 ? 5.014 -2.106 -13.316 1.00 93.62 83 LEU A CA 1
ATOM 627 C C . LEU A 1 83 ? 5.650 -0.888 -14.005 1.00 93.62 83 LEU A C 1
ATOM 629 O O . LEU A 1 83 ? 6.881 -0.814 -14.098 1.00 93.62 83 LEU A O 1
ATOM 633 N N . PRO A 1 84 ? 4.837 0.092 -14.442 1.00 90.88 84 PRO A N 1
ATOM 634 C CA . PRO A 1 84 ? 5.341 1.370 -14.924 1.00 90.88 84 PRO A CA 1
ATOM 635 C C . PRO A 1 84 ? 6.243 2.060 -13.886 1.00 90.88 84 PRO A C 1
ATOM 637 O O . PRO A 1 84 ? 6.044 1.888 -12.678 1.00 90.88 84 PRO A O 1
ATOM 640 N N . PRO A 1 85 ? 7.214 2.877 -14.326 1.00 90.69 85 PRO A N 1
ATOM 641 C CA . PRO A 1 85 ? 8.120 3.551 -13.410 1.00 90.69 85 PRO A CA 1
ATOM 642 C C . PRO A 1 85 ? 7.372 4.539 -12.511 1.00 90.69 85 PRO A C 1
ATOM 644 O O . PRO A 1 85 ? 6.431 5.221 -12.926 1.00 90.69 85 PRO A O 1
ATOM 647 N N . VAL A 1 86 ? 7.846 4.663 -11.273 1.00 89.31 86 VAL A N 1
ATOM 648 C CA . VAL A 1 86 ? 7.412 5.730 -10.369 1.00 89.31 86 VAL A CA 1
ATOM 649 C C . VAL A 1 86 ? 8.082 7.026 -10.810 1.00 89.31 86 VAL A C 1
ATOM 651 O O . VAL A 1 86 ? 9.301 7.088 -10.927 1.00 89.31 86 VAL A O 1
ATOM 654 N N . TRP A 1 87 ? 7.292 8.062 -11.073 1.00 89.12 87 TRP A N 1
ATOM 655 C CA . TRP A 1 87 ? 7.786 9.353 -11.558 1.00 89.12 87 TRP A CA 1
ATOM 656 C C . TRP A 1 87 ? 8.106 10.310 -10.410 1.00 89.12 87 TRP A C 1
ATOM 658 O O . TRP A 1 87 ? 7.385 10.347 -9.405 1.00 89.12 87 TRP A O 1
ATOM 668 N N . LYS A 1 88 ? 9.134 11.147 -10.586 1.00 88.12 88 LYS A N 1
ATOM 669 C CA . LYS A 1 88 ? 9.401 12.252 -9.659 1.00 88.12 88 LYS A CA 1
ATOM 670 C C . LYS A 1 88 ? 8.212 13.230 -9.639 1.00 88.12 88 LYS A C 1
ATOM 672 O O . LYS A 1 88 ? 7.570 13.457 -10.669 1.00 88.12 88 LYS A O 1
ATOM 677 N N . PRO A 1 89 ? 7.906 13.855 -8.490 1.00 82.12 89 PRO A N 1
ATOM 678 C CA . PRO A 1 89 ? 6.841 14.849 -8.413 1.00 82.12 89 PRO A CA 1
ATOM 679 C C . PRO A 1 89 ? 7.059 16.010 -9.395 1.00 82.12 89 PRO A C 1
ATOM 681 O O . PRO A 1 89 ? 8.109 16.645 -9.387 1.00 82.12 89 PRO A O 1
ATOM 684 N N . GLY A 1 90 ? 6.053 16.299 -10.225 1.00 82.12 90 GLY A N 1
ATOM 685 C CA . GLY A 1 90 ? 6.063 17.445 -11.142 1.00 82.12 90 GLY A CA 1
ATOM 686 C C . GLY A 1 90 ? 6.886 17.266 -12.422 1.00 82.12 90 GLY A C 1
ATOM 687 O O . GLY A 1 90 ? 6.960 18.205 -13.208 1.00 82.12 90 GLY A O 1
ATOM 688 N N . THR A 1 91 ? 7.472 16.090 -12.671 1.00 86.31 91 THR A N 1
ATOM 689 C CA . THR A 1 91 ? 8.262 15.828 -13.886 1.00 86.31 91 THR A CA 1
ATOM 690 C C . THR A 1 91 ? 7.834 14.528 -14.576 1.00 86.31 91 THR A C 1
ATOM 692 O O . THR A 1 91 ? 7.000 13.777 -14.071 1.00 86.31 91 THR A O 1
ATOM 695 N N . ARG A 1 92 ? 8.399 14.265 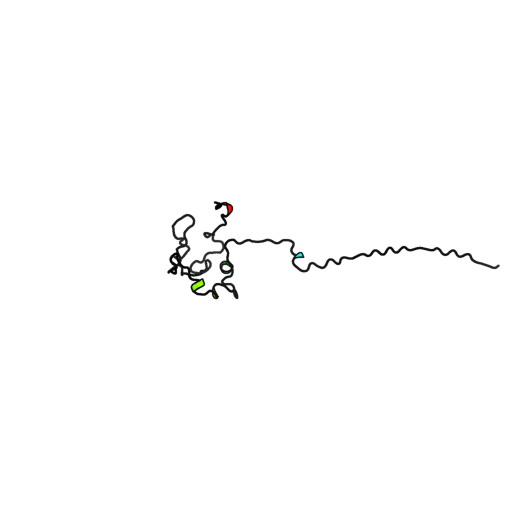-15.762 1.00 87.62 92 ARG A N 1
ATOM 696 C CA . ARG A 1 92 ? 8.282 12.982 -16.482 1.00 87.62 92 ARG A CA 1
ATOM 697 C C . ARG A 1 92 ? 9.545 12.125 -16.342 1.00 87.62 92 ARG A C 1
ATOM 699 O O . ARG A 1 92 ? 9.833 11.295 -17.195 1.00 87.62 92 ARG A O 1
ATOM 706 N N . GLU A 1 93 ? 10.331 12.353 -15.294 1.00 91.88 93 GLU A N 1
ATOM 707 C CA . GLU A 1 93 ? 11.554 11.593 -15.037 1.00 91.88 93 GLU A CA 1
ATOM 708 C C . GLU A 1 93 ? 11.293 10.467 -14.032 1.00 91.88 93 GLU A C 1
ATOM 710 O O . GLU A 1 93 ? 10.628 10.715 -13.018 1.00 91.88 93 GLU A O 1
ATOM 715 N N . PRO A 1 94 ? 11.816 9.247 -14.256 1.00 92.00 94 PRO A N 1
ATOM 716 C CA . PRO A 1 94 ? 11.740 8.182 -13.265 1.00 92.00 94 PRO A CA 1
ATOM 717 C C . PRO A 1 94 ? 12.435 8.579 -11.958 1.00 92.00 94 PRO A C 1
ATOM 719 O O . PRO A 1 94 ? 13.508 9.191 -11.959 1.00 92.00 94 PRO A O 1
ATOM 722 N N . ASP A 1 95 ? 11.828 8.223 -10.835 1.00 91.44 95 ASP A N 1
ATOM 723 C CA . ASP A 1 95 ? 12.382 8.431 -9.506 1.00 91.44 95 ASP A CA 1
ATOM 724 C C . ASP A 1 95 ? 13.464 7.372 -9.226 1.00 91.44 95 ASP A C 1
ATOM 726 O O . ASP A 1 95 ? 13.152 6.179 -9.179 1.00 91.44 95 ASP A O 1
ATOM 730 N N . PRO A 1 96 ? 14.735 7.772 -9.027 1.00 91.81 96 PRO A N 1
ATOM 731 C CA . PRO A 1 96 ? 15.840 6.832 -8.843 1.00 91.81 96 PRO A CA 1
ATOM 732 C C . PRO A 1 96 ? 15.751 6.030 -7.537 1.00 91.81 96 PRO A C 1
ATOM 734 O O . PRO A 1 96 ? 16.501 5.073 -7.374 1.00 91.81 96 PRO A O 1
ATOM 737 N N . ARG A 1 97 ? 14.854 6.397 -6.609 1.00 90.88 97 ARG A N 1
ATOM 738 C CA . ARG A 1 97 ? 14.600 5.636 -5.374 1.00 90.88 97 ARG A CA 1
ATOM 739 C C . ARG A 1 97 ? 13.884 4.308 -5.630 1.00 90.88 97 ARG A C 1
ATOM 741 O O . ARG A 1 97 ? 13.838 3.465 -4.740 1.00 90.88 97 ARG A O 1
ATOM 748 N N . PHE A 1 98 ? 13.311 4.124 -6.818 1.00 92.88 98 PHE A N 1
ATOM 749 C CA . PHE A 1 98 ? 12.579 2.921 -7.197 1.00 92.88 98 PHE A CA 1
ATOM 750 C C . PHE A 1 98 ? 13.338 2.149 -8.285 1.00 92.88 98 PHE A C 1
ATOM 752 O O . PHE A 1 98 ? 13.932 2.762 -9.178 1.00 92.88 98 PHE A O 1
ATOM 759 N N . PRO A 1 99 ? 13.306 0.804 -8.267 1.00 92.94 99 PRO A N 1
ATOM 760 C CA . PRO A 1 99 ? 13.793 0.001 -9.383 1.00 92.94 99 PRO A CA 1
ATOM 761 C C . PRO A 1 99 ? 13.081 0.358 -10.690 1.00 92.94 99 PRO A C 1
ATOM 763 O O . PRO A 1 99 ? 11.889 0.663 -10.696 1.00 92.94 99 PRO A O 1
ATOM 766 N N . AR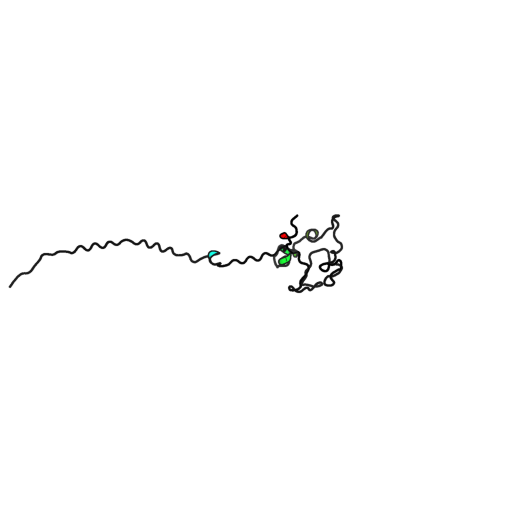G A 1 100 ? 13.801 0.257 -11.815 1.00 88.38 100 ARG A N 1
ATOM 767 C CA . ARG A 1 100 ? 13.229 0.521 -13.147 1.00 88.38 100 ARG A CA 1
ATOM 768 C C . ARG A 1 100 ? 12.180 -0.506 -13.570 1.00 88.38 100 ARG A C 1
ATOM 770 O O . ARG A 1 100 ? 11.267 -0.151 -14.302 1.00 88.38 100 ARG A O 1
ATOM 777 N N . GLU A 1 101 ? 12.325 -1.750 -13.120 1.00 89.69 101 GLU A N 1
ATOM 778 C CA . GLU A 1 101 ? 11.396 -2.844 -13.411 1.00 89.69 101 GLU A CA 1
ATOM 779 C C . GLU A 1 101 ? 10.932 -3.472 -12.096 1.00 89.69 101 GLU A C 1
ATOM 781 O O . GLU A 1 101 ? 11.576 -4.364 -11.546 1.00 89.69 101 GLU A O 1
ATOM 786 N N . LEU A 1 102 ? 9.822 -2.969 -11.557 1.00 93.31 102 LEU A N 1
ATOM 787 C CA . LEU A 1 102 ? 9.147 -3.606 -10.429 1.00 93.31 102 LEU A CA 1
ATOM 788 C C . LEU A 1 102 ? 8.285 -4.763 -10.941 1.00 93.31 102 LEU A C 1
ATOM 790 O O . LEU A 1 102 ? 7.595 -4.631 -11.953 1.00 93.31 102 LEU A O 1
ATOM 794 N N . ALA A 1 103 ? 8.305 -5.893 -10.237 1.00 94.12 103 ALA A N 1
ATOM 795 C CA . ALA A 1 103 ? 7.453 -7.029 -10.571 1.00 94.12 103 ALA A CA 1
ATOM 796 C C . ALA A 1 103 ? 5.970 -6.635 -10.510 1.00 94.12 103 ALA A C 1
ATOM 798 O O . ALA A 1 103 ? 5.565 -5.856 -9.645 1.00 94.12 103 ALA A O 1
ATOM 799 N N . ASN A 1 104 ? 5.160 -7.188 -11.415 1.00 96.00 104 ASN A N 1
ATOM 800 C CA . ASN A 1 104 ? 3.720 -6.960 -11.424 1.00 96.00 104 ASN A CA 1
ATOM 801 C C . ASN A 1 104 ? 3.063 -7.624 -10.204 1.00 96.00 104 ASN A C 1
ATOM 803 O O . ASN A 1 104 ? 2.826 -8.831 -10.184 1.00 96.00 104 ASN A O 1
ATOM 807 N N . GLY A 1 105 ? 2.819 -6.826 -9.169 1.00 94.00 105 GLY A N 1
ATOM 808 C CA . GLY A 1 105 ? 2.163 -7.261 -7.947 1.00 94.00 105 GLY A CA 1
ATOM 809 C C . GLY A 1 105 ? 2.374 -6.285 -6.791 1.00 94.00 105 GLY A C 1
ATOM 810 O O . GLY A 1 105 ? 3.048 -5.264 -6.947 1.00 94.00 105 GLY A O 1
ATOM 811 N N . PRO A 1 106 ? 1.797 -6.578 -5.614 1.00 93.06 106 PRO A N 1
ATOM 812 C CA . PRO A 1 106 ? 2.043 -5.800 -4.407 1.00 93.06 106 PRO A CA 1
ATOM 813 C C . PRO A 1 106 ? 3.522 -5.836 -4.006 1.00 93.06 106 PRO A C 1
ATOM 815 O O . PRO A 1 106 ? 4.157 -6.889 -4.029 1.00 93.06 106 PRO A O 1
ATOM 818 N N . PHE A 1 107 ? 4.055 -4.695 -3.577 1.00 92.12 107 PHE A N 1
ATOM 819 C CA . PHE A 1 107 ? 5.433 -4.562 -3.113 1.00 92.12 107 PHE A CA 1
ATOM 820 C C . PHE A 1 107 ? 5.501 -3.689 -1.862 1.00 92.12 107 PHE A C 1
ATOM 822 O O . PHE A 1 107 ? 4.616 -2.876 -1.593 1.00 92.12 107 PHE A O 1
ATOM 829 N N . ARG A 1 108 ? 6.573 -3.860 -1.088 1.00 92.38 108 ARG A N 1
ATOM 830 C CA . ARG A 1 108 ? 6.830 -3.070 0.116 1.00 92.38 108 ARG A CA 1
ATOM 831 C C . ARG A 1 108 ? 7.696 -1.866 -0.209 1.00 92.38 108 ARG A C 1
ATOM 833 O O . ARG A 1 108 ? 8.716 -1.997 -0.877 1.00 92.38 108 ARG A O 1
ATOM 840 N N . LEU A 1 109 ? 7.305 -0.710 0.315 1.00 91.81 109 LEU A N 1
ATOM 841 C CA . LEU A 1 109 ? 8.103 0.511 0.225 1.00 91.81 109 LEU A CA 1
ATOM 842 C C . LEU A 1 109 ? 9.260 0.511 1.228 1.00 91.81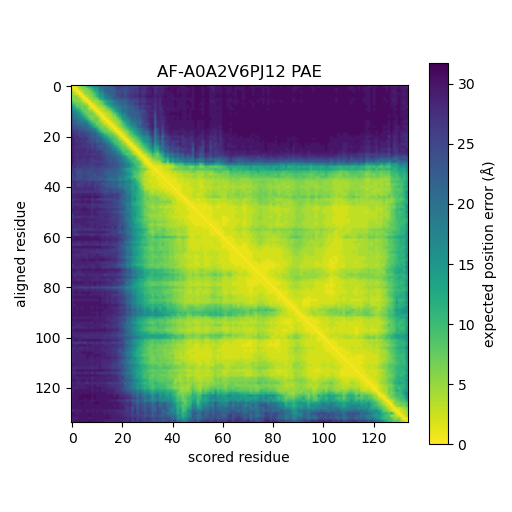 109 LEU A C 1
ATOM 844 O O . LEU A 1 109 ? 10.308 1.069 0.939 1.00 91.81 109 LEU A O 1
ATOM 848 N N . ASP A 1 110 ? 9.081 -0.132 2.379 1.00 92.69 110 ASP A N 1
ATOM 849 C CA . ASP A 1 110 ? 9.981 -0.113 3.537 1.00 92.69 110 ASP A CA 1
ATOM 850 C C . ASP A 1 110 ? 10.953 -1.305 3.599 1.00 92.69 110 ASP A C 1
ATOM 852 O O . ASP A 1 110 ? 11.661 -1.484 4.586 1.00 92.69 110 ASP A O 1
ATOM 856 N N . ALA A 1 111 ? 10.987 -2.133 2.556 1.00 93.12 111 ALA A N 1
ATOM 857 C CA . ALA A 1 111 ? 11.847 -3.308 2.466 1.00 93.12 111 ALA A CA 1
ATOM 858 C C . ALA A 1 111 ? 12.654 -3.298 1.157 1.00 93.12 111 ALA A C 1
ATOM 860 O O . ALA A 1 111 ? 12.318 -2.543 0.233 1.00 93.12 111 ALA A O 1
ATOM 861 N N . PRO A 1 112 ? 13.700 -4.137 1.034 1.00 92.56 112 PRO A N 1
ATOM 862 C CA . PRO A 1 112 ? 14.420 -4.284 -0.219 1.00 92.56 112 PRO A CA 1
ATOM 863 C C . PRO A 1 112 ? 13.477 -4.654 -1.374 1.00 92.56 112 PRO A C 1
ATOM 865 O O . PRO A 1 112 ? 12.549 -5.442 -1.178 1.00 92.56 112 PRO A O 1
ATOM 868 N N . PRO A 1 113 ? 13.707 -4.117 -2.583 1.00 92.00 113 PRO A N 1
ATOM 869 C CA . PRO A 1 113 ? 14.841 -3.268 -2.968 1.00 92.00 113 PRO A CA 1
ATOM 870 C C . PRO A 1 113 ? 14.666 -1.761 -2.681 1.00 92.00 113 PRO A C 1
ATOM 872 O O . PRO A 1 113 ? 15.604 -1.009 -2.922 1.00 92.00 113 PRO A O 1
ATOM 875 N N . ILE A 1 114 ? 13.505 -1.304 -2.195 1.00 93.75 114 ILE A N 1
ATOM 876 C CA . ILE A 1 114 ? 13.156 0.131 -2.149 1.00 93.75 114 ILE A CA 1
ATOM 877 C C . ILE A 1 114 ? 13.658 0.818 -0.865 1.00 93.75 114 ILE A C 1
ATOM 879 O O . ILE A 1 114 ? 14.213 1.911 -0.933 1.00 93.75 114 ILE A O 1
ATOM 883 N N . ASN A 1 115 ? 13.524 0.170 0.298 1.00 94.00 115 ASN A N 1
ATOM 884 C CA . ASN A 1 115 ? 14.081 0.621 1.587 1.00 94.00 115 ASN A CA 1
ATOM 885 C C . ASN A 1 115 ? 13.751 2.082 1.982 1.00 94.00 115 ASN A C 1
ATOM 887 O O . ASN A 1 115 ? 14.593 2.792 2.535 1.00 94.00 115 ASN A O 1
ATOM 891 N N . LEU A 1 116 ? 12.534 2.556 1.706 1.00 92.62 116 LEU A N 1
ATOM 892 C CA . LEU A 1 116 ? 12.091 3.886 2.123 1.00 92.62 116 LEU A CA 1
ATOM 893 C C . LEU A 1 116 ? 11.824 3.939 3.628 1.00 92.62 116 LEU A C 1
ATOM 895 O O . LEU A 1 116 ? 11.250 3.019 4.209 1.00 92.62 116 LEU A O 1
ATOM 899 N N . THR A 1 117 ? 12.171 5.058 4.262 1.00 91.31 117 THR A N 1
ATOM 900 C CA . THR A 1 117 ? 11.809 5.299 5.661 1.00 91.31 117 THR A CA 1
ATOM 901 C C . THR A 1 117 ? 10.350 5.762 5.775 1.00 91.31 117 THR A C 1
ATOM 903 O O . THR A 1 117 ? 9.864 6.463 4.883 1.00 91.31 117 THR A O 1
ATOM 906 N N . PRO A 1 118 ? 9.651 5.477 6.890 1.00 85.50 118 PRO A N 1
ATOM 907 C CA . PRO A 1 118 ? 8.273 5.941 7.102 1.00 85.50 118 PRO A CA 1
ATOM 908 C C . PRO A 1 118 ? 8.103 7.469 7.073 1.00 85.50 118 PRO A C 1
ATOM 910 O O . PRO A 1 118 ? 7.017 7.972 6.805 1.00 85.50 118 PRO A O 1
ATOM 913 N N . SER A 1 119 ? 9.175 8.213 7.358 1.00 87.75 119 SER A N 1
ATOM 914 C CA . SER A 1 119 ? 9.206 9.678 7.333 1.00 87.75 119 SER A CA 1
ATOM 915 C C . SER A 1 119 ? 9.426 10.265 5.938 1.00 87.75 119 SER A C 1
ATOM 917 O O . SER A 1 119 ? 9.265 11.472 5.748 1.00 87.75 119 SER A O 1
ATOM 919 N N . MET A 1 120 ? 9.826 9.448 4.962 1.00 86.31 120 MET A N 1
ATOM 920 C CA . MET A 1 120 ? 10.149 9.942 3.636 1.00 86.31 120 MET A CA 1
ATOM 921 C C . MET A 1 120 ? 8.881 10.304 2.877 1.00 86.31 120 MET A C 1
ATOM 923 O O . MET A 1 120 ? 7.994 9.483 2.648 1.00 86.31 120 MET A O 1
ATOM 927 N N . GLN A 1 121 ? 8.829 11.551 2.419 1.00 79.50 121 GLN A N 1
ATOM 928 C CA . GLN A 1 121 ? 7.752 11.991 1.554 1.00 79.50 121 GLN A CA 1
ATOM 929 C C . GLN A 1 121 ? 7.893 11.343 0.172 1.00 79.50 121 GLN A C 1
ATOM 931 O O . GLN A 1 121 ? 8.902 11.475 -0.534 1.00 79.50 121 GLN A O 1
ATOM 936 N N . ILE A 1 122 ? 6.838 10.635 -0.207 1.00 78.06 122 ILE A N 1
ATOM 937 C CA . ILE A 1 122 ? 6.600 10.135 -1.556 1.00 78.06 122 ILE A CA 1
ATOM 938 C C . ILE A 1 122 ? 5.416 10.880 -2.162 1.00 78.06 122 ILE A C 1
ATOM 940 O O . ILE A 1 122 ? 4.719 11.638 -1.482 1.00 78.06 122 ILE A O 1
ATOM 944 N N . ARG A 1 123 ? 5.166 10.654 -3.453 1.00 74.44 123 ARG A N 1
ATOM 945 C CA . ARG A 1 123 ? 3.972 11.176 -4.110 1.00 74.44 123 ARG A CA 1
ATOM 946 C C . ARG A 1 123 ? 2.738 10.484 -3.530 1.00 74.44 123 ARG A C 1
ATOM 948 O O . ARG A 1 123 ? 2.334 9.425 -3.992 1.00 74.44 123 ARG A O 1
ATOM 955 N N . ASN A 1 124 ? 2.152 11.091 -2.509 1.00 68.75 124 ASN A N 1
ATOM 956 C CA . ASN A 1 124 ? 0.857 10.683 -2.000 1.00 68.75 124 ASN A CA 1
ATOM 957 C C . ASN A 1 124 ? -0.239 11.307 -2.860 1.00 68.75 124 ASN A C 1
ATOM 959 O O . ASN A 1 124 ? -0.172 12.484 -3.226 1.00 68.75 124 ASN A O 1
ATOM 963 N N . LEU A 1 125 ? -1.253 10.504 -3.172 1.00 62.00 125 LEU A N 1
ATOM 964 C CA . LEU A 1 125 ? -2.537 11.045 -3.585 1.00 62.00 125 LEU A CA 1
ATOM 965 C C . LEU A 1 125 ? -3.044 11.893 -2.415 1.00 62.00 125 LEU A C 1
ATOM 967 O O . LEU A 1 125 ? -3.022 11.447 -1.269 1.00 62.00 125 LEU A O 1
ATOM 971 N N . VAL A 1 126 ? -3.380 13.143 -2.705 1.00 64.81 126 VAL A N 1
ATOM 972 C CA . VAL A 1 126 ? -3.953 14.082 -1.743 1.00 64.81 126 VAL A CA 1
ATOM 973 C C . VAL A 1 126 ? -5.398 14.328 -2.138 1.00 64.81 126 VAL A C 1
ATOM 975 O O . VAL A 1 126 ? -5.664 14.535 -3.328 1.00 64.81 126 VAL A O 1
ATOM 978 N N . HIS A 1 127 ? -6.307 14.366 -1.161 1.00 59.19 127 HIS A N 1
ATOM 979 C CA . HIS A 1 127 ? -7.669 14.837 -1.371 1.00 59.19 127 HIS A CA 1
ATOM 980 C C . HIS A 1 127 ? -7.633 16.256 -1.929 1.00 59.19 127 HIS A C 1
ATOM 982 O O . HIS A 1 127 ? -7.447 17.239 -1.212 1.00 59.19 127 HIS A O 1
ATOM 988 N N . ARG A 1 128 ? -7.842 16.389 -3.234 1.00 62.47 128 ARG A N 1
ATOM 989 C CA . ARG A 1 128 ? -8.122 17.673 -3.881 1.00 62.47 128 ARG A CA 1
ATOM 990 C C . ARG A 1 128 ? -9.610 17.818 -4.162 1.00 62.47 128 ARG A C 1
ATOM 992 O O . ARG A 1 128 ? -9.986 18.407 -5.167 1.00 62.47 128 ARG A O 1
ATOM 999 N N . TYR A 1 129 ? -10.467 17.270 -3.303 1.00 59.34 129 TYR A N 1
ATOM 1000 C CA . TYR A 1 129 ? -11.916 17.309 -3.507 1.00 59.34 129 TYR A CA 1
ATOM 1001 C C . TYR A 1 129 ? -12.443 18.727 -3.737 1.00 59.34 129 TYR A C 1
ATOM 1003 O O . TYR A 1 129 ? -13.211 18.948 -4.661 1.00 59.34 129 TYR A O 1
ATOM 1011 N N . TYR A 1 130 ? -11.950 19.716 -2.988 1.00 55.75 130 TYR A N 1
ATOM 1012 C CA . TYR A 1 130 ? -12.345 21.115 -3.187 1.00 55.75 130 TYR A CA 1
ATOM 1013 C C . TYR A 1 130 ? -11.727 21.784 -4.429 1.00 55.75 130 TYR A C 1
ATOM 1015 O O . TYR A 1 130 ? -12.198 22.840 -4.829 1.00 55.75 130 TYR A O 1
ATOM 1023 N N . GLN A 1 131 ? -10.687 21.201 -5.033 1.00 49.94 131 GLN A N 1
ATOM 1024 C CA . GLN A 1 131 ? -9.941 21.779 -6.166 1.00 49.94 131 GLN A CA 1
ATOM 1025 C C . GLN A 1 131 ? -10.282 21.114 -7.513 1.00 49.94 131 GLN A C 1
ATOM 1027 O O . GLN A 1 131 ? -9.956 21.676 -8.548 1.00 49.94 131 GLN A O 1
ATOM 1032 N N . ASN A 1 132 ? -10.937 19.947 -7.506 1.00 52.91 132 ASN A N 1
ATOM 1033 C CA . ASN A 1 132 ? -11.433 19.244 -8.698 1.00 52.91 132 ASN A CA 1
ATOM 1034 C C . ASN A 1 132 ? -12.969 19.180 -8.703 1.00 52.91 132 ASN A C 1
ATOM 1036 O O . ASN A 1 132 ? -13.553 18.132 -8.974 1.00 52.91 132 ASN A O 1
ATOM 1040 N N . ARG A 1 133 ? -13.625 20.281 -8.326 1.00 54.12 133 ARG A N 1
ATOM 1041 C CA . ARG A 1 133 ? -15.056 20.443 -8.581 1.00 54.12 133 ARG A CA 1
ATOM 1042 C C . ARG A 1 133 ? -15.207 21.043 -9.976 1.00 54.12 133 ARG A C 1
ATOM 1044 O O . ARG A 1 133 ? -14.838 22.200 -10.157 1.00 54.12 133 ARG A O 1
ATOM 1051 N N . GLU A 1 134 ? -15.681 20.240 -10.923 1.00 50.44 134 GLU A N 1
ATOM 1052 C CA . GLU A 1 134 ? -16.268 20.728 -12.180 1.00 50.44 134 GLU A CA 1
ATOM 1053 C C . GLU A 1 134 ? -17.678 21.279 -11.931 1.00 50.44 134 GLU A C 1
ATOM 1055 O O . GLU A 1 134 ? -18.370 20.754 -11.020 1.00 50.44 134 GLU A O 1
#

Secondary structure (DSSP, 8-state):
-------------------------------SGGG-S-------TT--HHHHHTTSTT-SSGGG--HHHH--B-TTSPBPSSBPPPBPTTSSSBPTTS-SSB-SS---SSSTTT---TT---------TTTS--